Protein AF-A0A918G1J7-F1 (afdb_monomer)

Foldseek 3Di:
DDPPPPPPDPPCPDDDDDPPPDDPVNVVVVVVVVVVVVVVVLLVLLVVLLVQLVVQVVVVHHSDDPVVLVVLLVVQCVVPNPVRSVVSVVSVVSSPDDRPDPPPPCDPDDDD

Solvent-accessible surface area (backbone atoms only — not comparable to full-atom values): 6846 Å² total; per-residue (Å²): 135,82,79,76,75,80,74,72,75,80,83,76,74,72,86,76,79,79,62,94,82,64,48,73,68,58,51,52,53,52,48,54,51,50,50,53,51,49,54,52,51,52,53,52,50,24,50,53,49,37,50,51,23,48,56,29,43,78,69,76,40,68,53,71,54,72,70,57,56,48,51,46,28,47,56,28,25,76,75,55,40,75,66,16,32,54,50,32,49,53,49,56,50,54,31,71,49,78,68,98,54,85,73,94,78,73,74,82,79,78,81,128

Secondary structure (DSSP, 8-state):
------------PPPPPPPTT--HHHHHHHHHHHHHHHHHHHHHHHHHHHHHHHHHHHTTS-SS-HHHHHHHHHHHHHHHTHHHHHHHHHHHHHTTSPPSS--TT-------

Organism: NCBI:txid52259

Radius of gyration: 18.83 Å; Cα contacts (8 Å, |Δi|>4): 45; chains: 1; bounding box: 48×39×49 Å

Nearest PDB structures (foldseek):
  5hud-assembly1_G  TM=9.759E-01  e=8.943E-03  Corynebacterium glutamicum
  5ckx-assembly1_D  TM=9.071E-01  e=7.047E-03  Mycobacterium tuberculosis H37Rv

InterPro domains:
  IPR036979 Chorismate mutase domain superfamily [G3DSA:1.20.59.10] (19-98)

Sequence (112 aa):
MSAALDVAAPVTQAPQPVPASAGEQEVRARLAELDGQIITMVLRRAELARYDQSSRRLSGLPASELAWENAVLGRYADALGRQGADIGRALLTLSRLPPPYPSAGRGPSRAE

pLDDT: mean 82.42, std 18.17, range [36.66, 97.69]

Structure (mmCIF, N/CA/C/O backbone):
data_AF-A0A918G1J7-F1
#
_entry.id   AF-A0A918G1J7-F1
#
loop_
_atom_site.group_PDB
_atom_site.id
_atom_site.type_symbol
_atom_site.label_atom_id
_atom_site.label_alt_id
_atom_site.label_comp_id
_atom_site.label_asym_id
_atom_site.label_entity_id
_atom_site.label_seq_id
_atom_site.pdbx_PDB_ins_code
_atom_site.Cartn_x
_atom_site.Cartn_y
_atom_site.Cartn_z
_atom_site.occupancy
_atom_site.B_iso_or_equiv
_atom_site.auth_seq_id
_atom_site.auth_comp_id
_atom_site.auth_asym_id
_atom_site.auth_atom_id
_atom_site.pdbx_PDB_model_num
ATOM 1 N N . MET A 1 1 ? 27.555 -18.083 -6.328 1.00 36.66 1 MET A N 1
ATOM 2 C CA . MET A 1 1 ? 27.049 -18.418 -4.980 1.00 36.66 1 MET A CA 1
ATOM 3 C C . MET A 1 1 ? 25.971 -17.403 -4.643 1.00 36.66 1 MET A C 1
ATOM 5 O O . MET A 1 1 ? 26.304 -16.263 -4.359 1.00 36.66 1 MET A O 1
ATOM 9 N N . SER A 1 2 ? 24.698 -17.765 -4.815 1.00 45.66 2 SER A N 1
ATOM 10 C CA . SER A 1 2 ? 23.573 -16.865 -4.545 1.00 45.66 2 SER A CA 1
ATOM 11 C C . SER A 1 2 ? 23.200 -17.015 -3.076 1.00 45.66 2 SER A C 1
ATOM 13 O O . SER A 1 2 ? 22.739 -18.081 -2.676 1.00 45.66 2 SER A O 1
ATOM 15 N N . ALA A 1 3 ? 23.449 -15.988 -2.267 1.00 44.19 3 ALA A N 1
ATOM 16 C CA . ALA A 1 3 ? 22.902 -15.932 -0.921 1.00 44.19 3 ALA A CA 1
ATOM 17 C C . ALA A 1 3 ? 21.388 -15.747 -1.065 1.00 44.19 3 ALA A C 1
ATOM 19 O O . ALA A 1 3 ? 20.929 -14.692 -1.504 1.00 44.19 3 ALA A O 1
ATOM 20 N N . ALA A 1 4 ? 20.618 -16.794 -0.772 1.00 43.47 4 ALA A N 1
ATOM 21 C CA . ALA A 1 4 ? 19.196 -16.644 -0.523 1.00 43.47 4 ALA A CA 1
ATOM 22 C C . ALA A 1 4 ? 19.080 -15.686 0.665 1.00 43.47 4 ALA A C 1
ATOM 24 O O . ALA A 1 4 ? 19.468 -16.032 1.778 1.00 43.47 4 ALA A O 1
ATOM 25 N N . LEU A 1 5 ? 18.661 -14.446 0.401 1.00 48.47 5 LEU A N 1
ATOM 26 C CA . LEU A 1 5 ? 18.252 -13.537 1.459 1.00 48.47 5 LEU A CA 1
ATOM 27 C C . LEU A 1 5 ? 17.149 -14.268 2.211 1.00 48.47 5 LEU A C 1
ATOM 29 O O . LEU A 1 5 ? 16.104 -14.564 1.633 1.00 48.47 5 LEU A O 1
ATOM 33 N N . ASP A 1 6 ? 17.437 -14.621 3.456 1.00 43.50 6 ASP A N 1
ATOM 34 C CA . ASP A 1 6 ? 16.476 -15.174 4.392 1.00 43.50 6 ASP A CA 1
ATOM 35 C C . ASP A 1 6 ? 15.430 -14.077 4.617 1.00 43.50 6 ASP A C 1
ATOM 37 O O . ASP A 1 6 ? 15.614 -13.148 5.407 1.00 43.50 6 ASP A O 1
ATOM 41 N N . VAL A 1 7 ? 14.399 -14.068 3.766 1.00 50.84 7 VAL A N 1
ATOM 42 C CA . VAL A 1 7 ? 13.288 -13.128 3.864 1.00 50.84 7 VAL A CA 1
ATOM 43 C C . VAL A 1 7 ? 12.546 -13.539 5.121 1.00 50.84 7 VAL A C 1
ATOM 45 O O . VAL A 1 7 ? 11.708 -14.439 5.085 1.00 50.84 7 VAL A O 1
ATOM 48 N N . ALA A 1 8 ? 12.901 -12.897 6.236 1.00 43.28 8 ALA A N 1
ATOM 49 C CA . ALA A 1 8 ? 12.194 -13.039 7.494 1.00 43.28 8 ALA A CA 1
ATOM 50 C C . ALA A 1 8 ? 10.690 -12.960 7.210 1.00 43.28 8 ALA A C 1
ATOM 52 O O . ALA A 1 8 ? 10.219 -12.010 6.571 1.00 43.28 8 ALA A O 1
ATOM 53 N N . ALA A 1 9 ? 9.959 -13.995 7.630 1.00 49.53 9 ALA A N 1
ATOM 54 C CA . ALA A 1 9 ? 8.515 -14.048 7.482 1.00 49.53 9 ALA A CA 1
ATOM 55 C C . ALA A 1 9 ? 7.914 -12.730 8.000 1.00 49.53 9 ALA A C 1
ATOM 57 O O . ALA A 1 9 ? 8.371 -12.230 9.035 1.00 49.53 9 ALA A O 1
ATOM 58 N N . PRO A 1 10 ? 6.932 -12.137 7.296 1.00 55.84 10 PRO A N 1
ATOM 59 C CA . PRO A 1 10 ? 6.344 -10.883 7.729 1.00 55.84 10 PRO A CA 1
ATOM 60 C C . PRO A 1 10 ? 5.833 -11.068 9.153 1.00 55.84 10 PRO A C 1
ATOM 62 O O . PRO A 1 10 ? 4.996 -11.938 9.412 1.00 55.84 10 PRO A O 1
ATOM 65 N N . VAL A 1 11 ? 6.373 -10.268 10.075 1.00 52.12 11 VAL A N 1
ATOM 66 C CA . VAL A 1 11 ? 5.929 -10.223 11.466 1.00 52.12 11 VAL A CA 1
ATOM 67 C C . VAL A 1 11 ? 4.507 -9.680 11.431 1.00 52.12 11 VAL A C 1
ATOM 69 O O . VAL A 1 11 ? 4.268 -8.477 11.429 1.00 52.12 11 VAL A O 1
ATOM 72 N N . THR A 1 12 ? 3.548 -10.584 11.278 1.00 60.44 12 THR A N 1
ATOM 73 C CA . THR A 1 12 ? 2.136 -10.243 11.198 1.00 60.44 12 THR A CA 1
ATOM 74 C C . THR A 1 12 ? 1.675 -10.118 12.634 1.00 60.44 12 THR A C 1
ATOM 76 O O . THR A 1 12 ? 1.170 -11.070 13.226 1.00 60.44 12 THR A O 1
ATOM 79 N N . GLN A 1 13 ? 1.967 -8.975 13.252 1.00 58.12 13 GLN A N 1
ATOM 80 C CA . GLN A 1 13 ? 1.469 -8.710 14.589 1.00 58.12 13 GLN A CA 1
ATOM 81 C C . GLN A 1 13 ? -0.056 -8.664 14.505 1.00 58.12 13 GLN A C 1
ATOM 83 O O . GLN A 1 13 ? -0.622 -7.868 13.755 1.00 58.12 13 GLN A O 1
ATOM 88 N N . ALA A 1 14 ? -0.716 -9.576 15.220 1.00 68.19 14 ALA A N 1
ATOM 89 C CA . ALA A 1 14 ? -2.169 -9.648 15.225 1.00 68.19 14 ALA A CA 1
ATOM 90 C C . ALA A 1 14 ? -2.754 -8.289 15.661 1.00 68.19 14 ALA A C 1
ATOM 92 O O . ALA A 1 14 ? -2.178 -7.659 16.563 1.00 68.19 14 ALA A O 1
ATOM 93 N N . PRO A 1 15 ? -3.878 -7.843 15.058 1.00 72.94 15 PRO A N 1
ATOM 94 C CA . PRO A 1 15 ? -4.533 -6.597 15.436 1.00 72.94 15 PRO A CA 1
ATOM 95 C C . PRO A 1 15 ? -4.710 -6.539 16.952 1.00 72.94 15 PRO A C 1
ATOM 97 O O . PRO A 1 15 ? -5.329 -7.424 17.546 1.00 72.94 15 PRO A O 1
ATOM 100 N N . GLN A 1 16 ? -4.122 -5.527 17.588 1.00 73.75 16 GLN A N 1
ATOM 101 C CA . GLN A 1 16 ? -4.305 -5.332 19.020 1.00 73.75 16 GLN A CA 1
ATOM 102 C C . GLN A 1 16 ? -5.737 -4.836 19.256 1.00 73.75 16 GLN A C 1
ATOM 104 O O . GLN A 1 16 ? -6.172 -3.908 18.566 1.00 73.75 16 GLN A O 1
ATOM 109 N N . PRO A 1 17 ? -6.489 -5.433 20.197 1.00 78.25 17 PRO A N 1
ATOM 110 C CA . PRO A 1 17 ? -7.833 -4.971 20.494 1.00 78.25 17 PRO A CA 1
ATOM 111 C C . PRO A 1 17 ? -7.778 -3.540 21.030 1.00 78.25 17 PRO A C 1
ATOM 113 O O . PRO A 1 17 ? -6.930 -3.199 21.858 1.00 78.25 17 PRO A O 1
ATOM 116 N N . VAL A 1 18 ? -8.703 -2.699 20.572 1.00 80.19 18 VAL A N 1
ATOM 117 C CA . VAL A 1 18 ? -8.880 -1.365 21.150 1.00 80.19 18 VAL A CA 1
ATOM 118 C C . VAL A 1 18 ? -9.371 -1.550 22.592 1.00 80.19 18 VAL A C 1
ATOM 120 O O . VAL A 1 18 ? -10.372 -2.242 22.796 1.00 80.19 18 VAL A O 1
ATOM 123 N N . PRO A 1 19 ? -8.691 -0.983 23.606 1.00 78.38 19 PRO A N 1
ATOM 124 C CA . PRO A 1 19 ? -9.124 -1.132 24.985 1.00 78.38 19 PRO A CA 1
ATOM 125 C C . PRO A 1 19 ? -10.499 -0.493 25.169 1.00 78.38 19 PRO A C 1
ATOM 127 O O . PRO A 1 19 ? -10.730 0.630 24.724 1.00 78.38 19 PRO A O 1
ATOM 130 N N . ALA A 1 20 ? -11.398 -1.190 25.867 1.00 77.38 20 ALA A N 1
ATOM 131 C CA . ALA A 1 20 ? -12.776 -0.741 26.084 1.00 77.38 20 ALA A CA 1
ATOM 132 C C . ALA A 1 20 ? -12.880 0.605 26.834 1.00 77.38 20 ALA A C 1
ATOM 134 O O . ALA A 1 20 ? -13.917 1.256 26.783 1.00 77.38 20 ALA A O 1
ATOM 135 N N . SER A 1 21 ?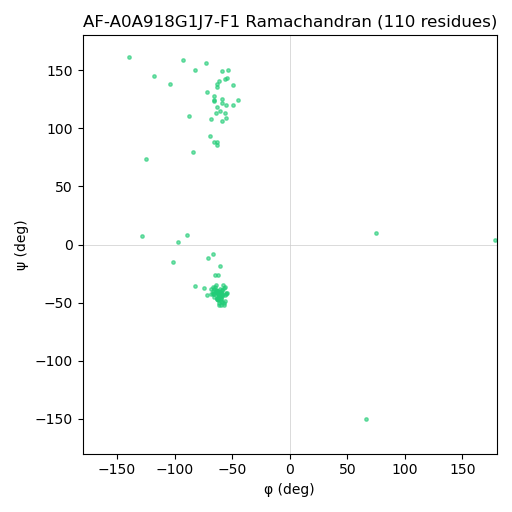 -11.810 1.021 27.518 1.00 80.00 21 SER A N 1
ATOM 136 C CA . SER A 1 21 ? -11.709 2.283 28.256 1.00 80.00 21 SER A CA 1
ATOM 137 C C . SER A 1 21 ? -11.029 3.419 27.482 1.00 80.00 21 SER A C 1
ATOM 139 O O . SER A 1 21 ? -10.812 4.479 28.064 1.00 80.00 21 SER A O 1
ATOM 141 N N . ALA A 1 22 ? -10.630 3.212 26.222 1.00 83.00 22 ALA A N 1
ATOM 142 C CA . ALA A 1 22 ? -9.917 4.233 25.458 1.00 83.00 22 ALA A CA 1
ATOM 143 C C . ALA A 1 22 ? -10.813 5.452 25.196 1.00 83.00 22 ALA A C 1
ATOM 145 O O . ALA A 1 22 ? -11.920 5.324 24.667 1.00 83.00 22 ALA A O 1
ATOM 146 N N . GLY A 1 23 ? -10.320 6.644 25.532 1.00 92.25 23 GLY A N 1
ATOM 147 C CA . GLY A 1 23 ? -11.007 7.894 25.204 1.00 92.25 23 GLY A CA 1
ATOM 148 C C . GLY A 1 23 ? -10.915 8.218 23.709 1.00 92.25 23 GLY A C 1
ATOM 149 O O . GLY A 1 23 ? -9.971 7.814 23.032 1.00 92.25 23 GLY A O 1
ATOM 150 N N . GLU A 1 24 ? -11.854 9.008 23.181 1.00 91.56 24 GLU A N 1
ATOM 151 C CA . GLU A 1 24 ? -11.868 9.381 21.754 1.00 91.56 24 GLU A CA 1
ATOM 152 C C . GLU A 1 24 ? -10.541 10.015 21.291 1.00 91.56 24 GLU A C 1
ATOM 154 O O . GLU A 1 24 ? -10.025 9.680 20.226 1.00 91.56 24 GLU A O 1
ATOM 159 N N . GLN A 1 25 ? -9.954 10.900 22.103 1.00 92.62 25 GLN A N 1
ATOM 160 C CA . GLN A 1 25 ? -8.682 11.562 21.783 1.00 92.62 25 GLN A CA 1
ATOM 161 C C . GLN A 1 25 ? -7.513 10.570 21.696 1.00 92.62 25 GLN A C 1
ATOM 163 O O . GLN A 1 25 ? -6.676 10.682 20.803 1.00 92.62 25 GLN A O 1
ATOM 168 N N . GLU A 1 26 ? -7.483 9.571 22.580 1.00 90.94 26 GLU A N 1
ATOM 169 C CA . GLU A 1 26 ? -6.482 8.501 22.573 1.00 90.94 26 GLU A CA 1
ATOM 170 C C . GLU A 1 26 ? -6.618 7.632 21.315 1.00 90.94 26 GLU A C 1
ATOM 172 O O . GLU A 1 26 ? -5.622 7.318 20.663 1.00 90.94 26 GLU A O 1
ATOM 177 N N . VAL A 1 27 ? -7.853 7.298 20.923 1.00 91.94 27 VAL A N 1
ATOM 178 C CA . VAL A 1 27 ? -8.130 6.559 19.682 1.00 91.94 27 VAL A CA 1
ATOM 179 C C . VAL A 1 27 ? -7.681 7.360 18.459 1.00 91.94 27 VAL A C 1
ATOM 181 O O . VAL A 1 27 ? -6.996 6.811 17.598 1.00 91.94 27 VAL A O 1
ATOM 184 N N . ARG A 1 28 ? -7.991 8.661 18.386 1.00 94.25 28 ARG A N 1
ATOM 185 C CA . ARG A 1 28 ? -7.553 9.518 17.270 1.00 94.25 28 ARG A CA 1
ATOM 186 C C . ARG A 1 28 ? -6.030 9.641 17.188 1.00 94.25 28 ARG A C 1
ATOM 188 O O . ARG A 1 28 ? -5.490 9.582 16.088 1.00 94.25 28 ARG A O 1
ATOM 195 N N . ALA A 1 29 ? -5.338 9.764 18.321 1.00 93.19 29 ALA A N 1
ATOM 196 C CA . ALA A 1 29 ? -3.876 9.792 18.347 1.00 93.19 29 ALA A CA 1
ATOM 197 C C . ALA A 1 29 ? -3.272 8.478 17.819 1.00 93.19 29 ALA A C 1
ATOM 199 O O . ALA A 1 29 ? -2.336 8.501 17.024 1.00 93.19 29 ALA A O 1
ATOM 200 N N . ARG A 1 30 ? -3.851 7.331 18.197 1.00 92.69 30 ARG A N 1
ATOM 201 C CA . ARG A 1 30 ? -3.429 6.015 17.690 1.00 92.69 30 ARG A CA 1
ATOM 202 C C . ARG A 1 30 ? -3.696 5.833 16.199 1.00 92.69 30 ARG A C 1
ATOM 204 O O . ARG A 1 30 ? -2.867 5.246 15.515 1.00 92.69 30 ARG A O 1
ATOM 211 N N . LEU A 1 31 ? -4.826 6.331 15.694 1.00 93.25 31 LEU A N 1
ATOM 212 C CA . LEU A 1 31 ? -5.117 6.320 14.258 1.00 93.25 31 LEU A CA 1
ATOM 213 C C . LEU A 1 31 ? -4.095 7.154 13.482 1.00 93.25 31 LEU A C 1
ATOM 215 O O . LEU A 1 31 ? -3.533 6.657 12.516 1.00 93.25 31 LEU A O 1
ATOM 219 N N . ALA A 1 32 ? -3.783 8.366 13.948 1.00 96.69 32 ALA A N 1
ATOM 220 C CA . ALA A 1 32 ? -2.778 9.215 13.310 1.00 96.69 32 ALA A CA 1
ATOM 221 C C . ALA A 1 32 ? -1.383 8.560 13.284 1.00 96.69 32 ALA A C 1
ATOM 223 O O . ALA A 1 32 ? -0.667 8.660 12.288 1.00 96.69 32 ALA A O 1
ATOM 224 N N . GLU A 1 33 ? -1.010 7.857 14.356 1.00 95.94 33 GLU A N 1
ATOM 225 C CA . GLU A 1 33 ? 0.228 7.074 14.411 1.00 95.94 33 GLU A CA 1
ATOM 226 C C . GLU A 1 33 ? 0.220 5.929 13.383 1.00 95.94 33 GLU A C 1
ATOM 228 O O . GLU A 1 33 ? 1.167 5.778 12.610 1.00 95.94 33 GLU A O 1
ATOM 233 N N . LEU A 1 34 ? -0.873 5.161 13.307 1.00 96.44 34 LEU A N 1
ATOM 234 C CA . LEU A 1 34 ? -1.035 4.105 12.303 1.00 96.44 34 LEU A CA 1
ATOM 235 C C . LEU A 1 34 ? -0.989 4.658 10.875 1.00 96.44 34 LEU A C 1
ATOM 237 O O . LEU A 1 34 ? -0.337 4.066 10.016 1.00 96.44 34 LEU A O 1
ATOM 241 N N . ASP A 1 35 ? -1.617 5.803 10.621 1.00 97.69 35 ASP A N 1
ATOM 242 C CA . ASP A 1 35 ? -1.569 6.469 9.321 1.00 97.69 35 ASP A CA 1
ATOM 243 C C . ASP A 1 35 ? -0.129 6.864 8.961 1.00 97.69 35 ASP A C 1
ATOM 245 O O . ASP A 1 35 ? 0.320 6.618 7.839 1.00 97.69 35 ASP A O 1
ATOM 249 N N . GLY A 1 36 ? 0.643 7.390 9.918 1.00 96.44 36 GLY A N 1
ATOM 250 C CA . GLY A 1 36 ? 2.069 7.680 9.742 1.00 96.44 36 GLY A CA 1
ATOM 251 C C . GLY A 1 36 ? 2.898 6.436 9.396 1.00 96.44 36 GLY A C 1
ATOM 252 O O . GLY A 1 36 ? 3.744 6.468 8.490 1.00 96.44 36 GLY A O 1
ATOM 253 N N . GLN A 1 37 ? 2.618 5.311 10.056 1.00 97.19 37 GLN A N 1
ATOM 254 C CA . GLN A 1 37 ? 3.258 4.025 9.767 1.00 97.19 37 GLN A CA 1
ATOM 255 C C . GLN A 1 37 ? 2.881 3.506 8.374 1.00 97.19 37 GLN A C 1
ATOM 257 O O . GLN A 1 37 ? 3.762 3.102 7.610 1.00 97.19 37 GLN A O 1
ATOM 262 N N . ILE A 1 38 ? 1.599 3.571 7.999 1.00 96.06 38 ILE A N 1
ATOM 263 C CA . ILE A 1 38 ? 1.115 3.190 6.665 1.00 96.06 38 ILE A CA 1
ATOM 264 C C . ILE A 1 38 ? 1.810 4.034 5.597 1.00 96.06 38 ILE A C 1
ATOM 266 O O . ILE A 1 38 ? 2.372 3.472 4.658 1.00 96.06 38 ILE A O 1
ATOM 270 N N . ILE A 1 39 ? 1.841 5.361 5.752 1.00 95.50 39 ILE A N 1
ATOM 271 C CA . ILE A 1 39 ? 2.511 6.272 4.813 1.00 95.50 39 ILE A CA 1
ATOM 272 C C . ILE A 1 39 ? 3.983 5.880 4.649 1.00 95.50 39 ILE A C 1
ATOM 274 O O . ILE A 1 39 ? 4.457 5.713 3.523 1.00 95.50 39 ILE A O 1
ATOM 278 N N . THR A 1 40 ? 4.693 5.660 5.756 1.00 95.25 40 THR A N 1
ATOM 279 C CA . THR A 1 40 ? 6.111 5.268 5.743 1.00 95.25 40 THR A CA 1
ATOM 280 C C . THR A 1 40 ? 6.325 3.951 4.991 1.00 95.25 40 THR A C 1
ATOM 282 O O . THR A 1 40 ? 7.186 3.863 4.110 1.00 95.25 40 THR A O 1
ATOM 285 N N . MET A 1 41 ? 5.507 2.934 5.274 1.00 96.56 41 MET A N 1
ATOM 286 C CA . MET A 1 41 ? 5.580 1.636 4.597 1.00 96.56 41 MET A CA 1
ATOM 287 C C . MET A 1 41 ? 5.261 1.741 3.102 1.00 96.56 41 MET A C 1
ATOM 289 O O . MET A 1 41 ? 5.943 1.128 2.277 1.00 96.56 41 MET A O 1
ATOM 29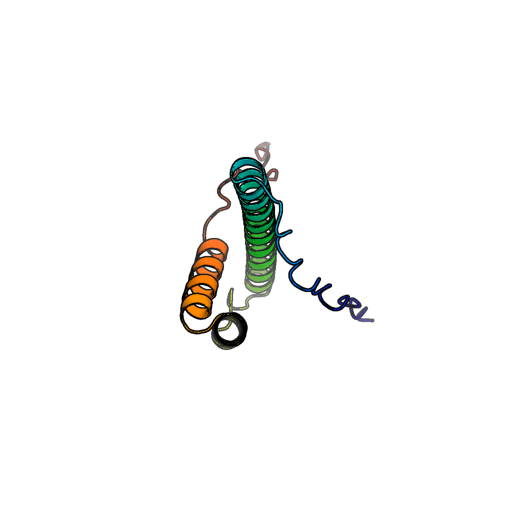3 N N . VAL A 1 42 ? 4.259 2.539 2.729 1.00 95.81 42 VAL A N 1
ATOM 294 C CA . VAL A 1 42 ? 3.870 2.765 1.331 1.00 95.81 42 VAL A CA 1
ATOM 295 C C . VAL A 1 42 ? 4.995 3.439 0.547 1.00 95.81 42 VAL A C 1
ATOM 297 O O . VAL A 1 42 ? 5.337 2.979 -0.546 1.00 95.81 42 VAL A O 1
ATOM 300 N N . LEU A 1 43 ? 5.614 4.479 1.111 1.00 94.19 43 LEU A N 1
ATOM 301 C CA . LEU A 1 43 ? 6.747 5.167 0.490 1.00 94.19 43 LEU A CA 1
ATOM 302 C C . LEU A 1 43 ? 7.936 4.224 0.297 1.00 94.19 43 LEU A C 1
ATOM 304 O O . LEU A 1 43 ? 8.501 4.154 -0.799 1.00 94.19 43 LEU A O 1
ATOM 308 N N . ARG A 1 44 ? 8.266 3.434 1.326 1.00 95.81 44 ARG A N 1
ATOM 309 C CA . ARG A 1 44 ? 9.350 2.451 1.253 1.00 95.81 44 ARG A CA 1
ATOM 310 C C . ARG A 1 44 ? 9.086 1.381 0.194 1.00 95.81 44 ARG A C 1
ATOM 312 O O . ARG A 1 44 ? 9.976 1.051 -0.589 1.00 95.81 44 ARG A O 1
ATOM 319 N N . ARG A 1 45 ? 7.855 0.869 0.116 1.00 95.88 45 ARG A N 1
ATOM 320 C CA . ARG A 1 45 ? 7.443 -0.098 -0.912 1.00 95.88 45 ARG A CA 1
ATOM 321 C C . ARG A 1 45 ? 7.594 0.483 -2.321 1.00 95.88 45 ARG A C 1
ATOM 323 O O . ARG A 1 45 ? 8.098 -0.202 -3.208 1.00 95.88 45 ARG A O 1
ATOM 330 N N . ALA A 1 46 ? 7.167 1.730 -2.531 1.00 94.19 46 ALA A N 1
ATOM 331 C CA . ALA A 1 46 ? 7.268 2.402 -3.826 1.00 94.19 46 ALA A CA 1
ATOM 332 C C . ALA A 1 46 ? 8.727 2.671 -4.232 1.00 94.19 46 ALA A C 1
ATOM 334 O O . ALA A 1 46 ? 9.074 2.579 -5.408 1.00 94.19 46 ALA A O 1
ATOM 335 N N . GLU A 1 47 ? 9.604 3.001 -3.284 1.00 94.56 47 GLU A N 1
ATOM 336 C CA . GLU A 1 47 ? 11.048 3.113 -3.518 1.00 94.56 47 GLU A CA 1
ATOM 337 C C . GLU A 1 47 ? 11.662 1.784 -3.980 1.00 94.56 47 GLU A C 1
ATOM 339 O O . GLU A 1 47 ? 12.305 1.748 -5.029 1.00 94.56 47 GLU A O 1
ATOM 344 N N . LEU A 1 48 ? 11.399 0.685 -3.265 1.00 96.00 48 LEU A N 1
ATOM 345 C CA . LEU A 1 48 ? 11.904 -0.644 -3.628 1.00 96.00 48 LEU A CA 1
ATOM 346 C C . LEU A 1 48 ? 11.400 -1.104 -5.001 1.00 96.00 48 LEU A C 1
ATOM 348 O O . LEU A 1 48 ? 12.181 -1.598 -5.811 1.00 96.00 48 LEU A O 1
ATOM 352 N N . ALA A 1 49 ? 10.116 -0.887 -5.295 1.00 94.19 49 ALA A N 1
ATOM 353 C CA . ALA A 1 49 ? 9.548 -1.216 -6.599 1.00 94.19 49 ALA A CA 1
ATOM 354 C C . ALA A 1 49 ? 10.212 -0.419 -7.734 1.00 94.19 49 ALA A C 1
ATOM 356 O O . ALA A 1 49 ? 10.488 -0.967 -8.797 1.00 94.19 49 ALA A O 1
ATOM 357 N N . ARG A 1 50 ? 10.516 0.866 -7.518 1.00 92.75 50 ARG A N 1
ATOM 358 C CA . ARG A 1 50 ? 11.219 1.695 -8.512 1.00 92.75 50 ARG A CA 1
ATOM 359 C C . ARG A 1 50 ? 12.659 1.272 -8.719 1.00 92.75 50 ARG A C 1
ATOM 361 O O . ARG A 1 50 ? 13.140 1.320 -9.854 1.00 92.75 50 ARG A O 1
ATOM 368 N N . TYR A 1 51 ? 13.338 0.884 -7.645 1.00 93.56 51 TYR A N 1
ATOM 369 C CA . TYR A 1 51 ? 14.680 0.330 -7.727 1.00 93.56 51 TYR A CA 1
ATOM 370 C C . TYR A 1 51 ? 14.685 -0.943 -8.582 1.00 93.56 51 TYR A C 1
ATOM 372 O O . TYR A 1 51 ? 15.410 -0.991 -9.571 1.00 93.56 51 TYR A O 1
ATOM 380 N N . ASP A 1 52 ? 13.806 -1.907 -8.288 1.00 93.50 52 ASP A N 1
ATOM 381 C CA . ASP A 1 52 ? 13.666 -3.146 -9.068 1.00 93.50 52 ASP A CA 1
ATOM 382 C C . ASP A 1 52 ? 13.363 -2.867 -10.550 1.00 93.50 52 ASP A C 1
ATOM 384 O O . ASP A 1 52 ? 14.098 -3.303 -11.436 1.00 93.50 52 ASP A O 1
ATOM 388 N N . GLN A 1 53 ? 12.364 -2.025 -10.833 1.00 92.25 53 GLN A N 1
ATOM 389 C CA . GLN A 1 53 ? 12.022 -1.622 -12.202 1.00 92.25 53 GLN A CA 1
ATOM 390 C C . GLN A 1 53 ? 13.201 -0.979 -12.944 1.00 92.25 53 GLN A C 1
ATOM 392 O O . GLN A 1 53 ? 13.363 -1.162 -14.152 1.00 92.25 53 GLN A O 1
ATOM 397 N N . SER A 1 54 ? 14.021 -0.194 -12.242 1.00 91.25 54 SER A N 1
ATOM 398 C CA . SER A 1 54 ? 15.200 0.446 -12.828 1.00 91.25 54 SER A CA 1
ATOM 399 C C . SER A 1 54 ? 16.301 -0.570 -13.110 1.00 91.25 54 SER A C 1
ATOM 401 O O . SER A 1 54 ? 16.850 -0.556 -14.208 1.00 91.25 54 SER A O 1
ATOM 403 N N . SER A 1 55 ? 16.559 -1.496 -12.188 1.00 93.62 55 SER A N 1
ATOM 404 C CA . SER A 1 55 ? 17.504 -2.603 -12.377 1.00 93.62 55 SER A CA 1
ATOM 405 C C . SER A 1 55 ? 17.112 -3.498 -13.556 1.00 93.62 55 SER A C 1
ATOM 407 O O . SER A 1 55 ? 17.961 -3.859 -14.374 1.00 93.62 55 SER A O 1
ATOM 409 N N . ARG A 1 56 ? 15.814 -3.788 -13.711 1.00 93.62 56 ARG A N 1
ATOM 410 C CA . ARG A 1 56 ? 15.284 -4.528 -14.865 1.00 93.62 56 ARG A CA 1
ATOM 411 C C . ARG A 1 56 ? 15.522 -3.786 -16.179 1.00 93.62 56 ARG A C 1
ATOM 413 O O . ARG A 1 56 ? 16.062 -4.380 -17.110 1.00 93.62 56 ARG A O 1
ATOM 420 N N . ARG A 1 57 ? 15.210 -2.484 -16.239 1.00 91.94 57 ARG A N 1
ATOM 421 C CA . ARG A 1 57 ? 15.474 -1.649 -17.428 1.00 91.94 57 ARG A CA 1
ATOM 422 C C . ARG A 1 57 ? 16.955 -1.613 -17.799 1.00 91.94 57 ARG A C 1
ATOM 424 O O .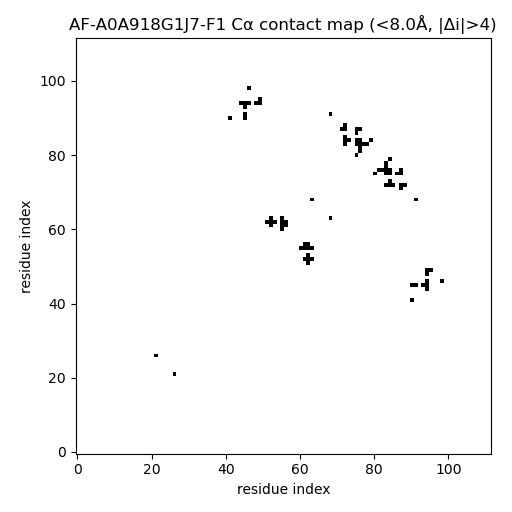 ARG A 1 57 ? 17.282 -1.757 -18.971 1.00 91.94 57 ARG A O 1
ATOM 431 N N . LEU A 1 58 ? 17.842 -1.458 -16.813 1.00 93.38 58 LEU A N 1
ATOM 432 C CA . LEU A 1 58 ? 19.296 -1.486 -17.029 1.00 93.38 58 LEU A CA 1
ATOM 433 C C . LEU A 1 58 ? 19.781 -2.836 -17.573 1.00 93.38 58 LEU A C 1
ATOM 435 O O . LEU A 1 58 ? 20.782 -2.887 -18.278 1.00 93.38 58 LEU A O 1
ATOM 439 N N . SER A 1 59 ? 19.041 -3.908 -17.291 1.00 94.31 59 SER A N 1
ATOM 440 C CA . SER A 1 59 ? 19.300 -5.259 -17.795 1.00 94.31 59 SER A CA 1
ATOM 441 C C . SER A 1 59 ? 18.607 -5.554 -19.137 1.00 94.31 59 SER A C 1
ATOM 443 O O . SER A 1 59 ? 18.590 -6.702 -19.571 1.00 94.31 59 SER A O 1
ATOM 445 N N . GLY A 1 60 ? 17.996 -4.555 -19.789 1.00 94.56 60 GLY A N 1
ATOM 446 C CA . GLY A 1 60 ? 17.280 -4.721 -21.061 1.00 94.56 60 GLY A CA 1
ATOM 447 C C . GLY A 1 60 ? 15.910 -5.403 -20.944 1.00 94.56 60 GLY A C 1
ATOM 448 O O . GLY A 1 60 ? 15.312 -5.759 -21.956 1.00 94.56 60 GLY A O 1
ATOM 449 N N . LEU A 1 61 ? 15.401 -5.588 -19.723 1.00 93.56 61 LEU A N 1
ATOM 450 C CA . LEU A 1 61 ? 14.099 -6.198 -19.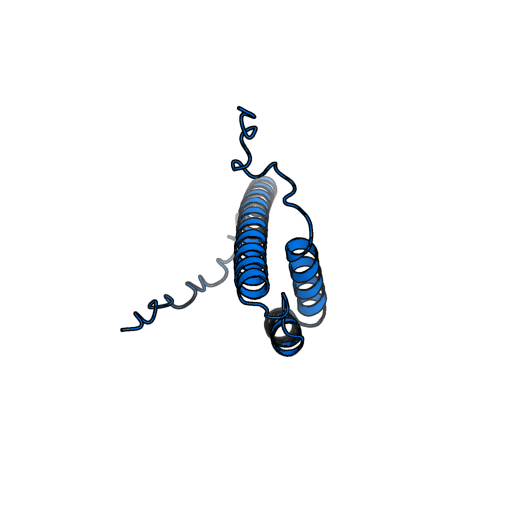461 1.00 93.56 61 LEU A CA 1
ATOM 451 C C . LEU A 1 61 ? 12.992 -5.136 -19.352 1.00 93.56 61 LEU A C 1
ATOM 453 O O . LEU A 1 61 ? 13.261 -3.979 -19.007 1.00 93.56 61 LEU A O 1
ATOM 457 N N . PRO A 1 62 ? 11.717 -5.526 -19.550 1.00 90.00 62 PRO A N 1
ATOM 458 C CA . PRO A 1 62 ? 10.585 -4.685 -19.183 1.00 90.00 62 PRO A CA 1
ATOM 459 C C . PRO A 1 62 ? 10.652 -4.266 -17.710 1.00 90.00 62 PRO A C 1
ATOM 461 O O . PRO A 1 62 ? 11.044 -5.056 -16.844 1.00 90.00 62 PRO A O 1
ATOM 464 N N . ALA A 1 63 ? 10.235 -3.026 -17.434 1.00 80.50 63 ALA A N 1
ATOM 465 C CA . ALA A 1 63 ? 10.251 -2.451 -16.091 1.00 80.50 63 ALA A CA 1
ATOM 466 C C . ALA A 1 63 ? 9.417 -3.278 -15.096 1.00 80.50 63 ALA A C 1
ATOM 468 O O . ALA A 1 63 ? 9.848 -3.479 -13.969 1.00 80.50 63 ALA A O 1
ATOM 469 N N . SER A 1 64 ? 8.262 -3.794 -15.514 1.00 85.38 64 SER A N 1
ATOM 470 C CA . SER A 1 64 ? 7.436 -4.726 -14.741 1.00 85.38 64 SER A CA 1
ATOM 471 C C . SER A 1 64 ? 6.863 -5.813 -15.650 1.00 85.38 64 SER A C 1
ATOM 473 O O . SER A 1 64 ? 6.799 -5.662 -16.872 1.00 85.38 64 SER A O 1
ATOM 475 N N . GLU A 1 65 ? 6.436 -6.917 -15.042 1.00 90.00 65 GLU A N 1
ATOM 476 C CA . GLU A 1 65 ? 5.681 -7.978 -15.708 1.00 90.00 65 GLU A CA 1
ATOM 477 C C . GLU A 1 65 ? 4.207 -7.895 -15.310 1.00 90.00 65 GLU A C 1
ATOM 479 O O . GLU A 1 65 ? 3.885 -7.737 -14.130 1.00 90.00 65 GLU A O 1
ATOM 484 N N . LEU A 1 66 ? 3.300 -8.086 -16.272 1.00 90.00 66 LEU A N 1
ATOM 485 C CA . LEU A 1 66 ? 1.857 -8.139 -16.002 1.00 90.00 66 LEU A CA 1
ATOM 486 C C . LEU A 1 66 ? 1.500 -9.216 -14.968 1.00 90.00 66 LEU A C 1
ATOM 488 O O . LEU A 1 66 ? 0.634 -8.996 -14.125 1.00 90.00 66 LEU A O 1
ATOM 492 N N . ALA A 1 67 ? 2.195 -10.358 -14.992 1.00 89.69 67 ALA A N 1
ATOM 493 C CA . ALA A 1 67 ? 2.015 -11.423 -14.008 1.00 89.69 67 ALA A CA 1
ATOM 494 C C . ALA A 1 67 ? 2.326 -10.943 -12.580 1.00 89.69 67 ALA A C 1
ATOM 496 O O . ALA A 1 67 ? 1.569 -11.226 -11.651 1.00 89.69 67 ALA A O 1
ATOM 497 N N . TRP A 1 68 ? 3.393 -10.158 -12.407 1.00 91.88 68 TRP A N 1
ATOM 498 C CA . TRP A 1 68 ? 3.748 -9.577 -11.115 1.00 91.88 68 TRP A CA 1
ATOM 499 C C . TRP A 1 68 ? 2.733 -8.521 -10.662 1.00 91.88 68 TRP A C 1
ATOM 501 O O . TRP A 1 68 ? 2.328 -8.525 -9.498 1.00 91.88 68 TRP A O 1
ATOM 511 N N . GLU A 1 69 ? 2.274 -7.647 -11.566 1.00 94.38 69 GLU A N 1
ATOM 512 C CA . GLU A 1 69 ? 1.244 -6.649 -11.238 1.00 94.38 69 GLU A CA 1
ATOM 513 C C . GLU A 1 69 ? -0.067 -7.324 -10.813 1.00 94.38 69 GLU A C 1
ATOM 515 O O . GLU A 1 69 ? -0.643 -6.959 -9.787 1.00 94.38 69 GLU A O 1
ATOM 520 N N . ASN A 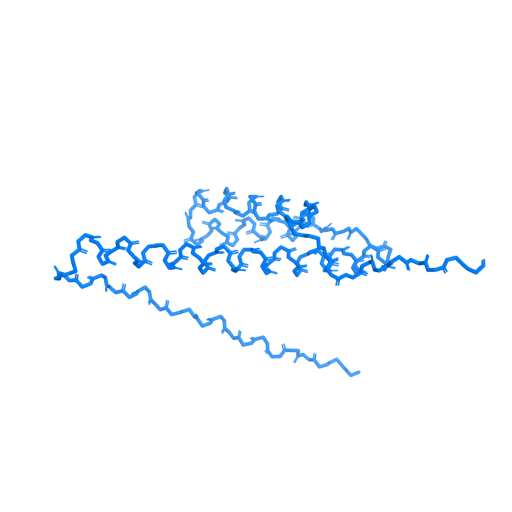1 70 ? -0.488 -8.375 -11.518 1.00 96.44 70 ASN A N 1
ATOM 521 C CA . ASN A 1 70 ? -1.655 -9.173 -11.143 1.00 96.44 70 ASN A CA 1
ATOM 522 C C . ASN A 1 70 ? -1.464 -9.884 -9.798 1.00 96.44 70 ASN A C 1
ATOM 524 O O . ASN A 1 70 ? -2.385 -9.891 -8.986 1.00 96.44 70 ASN A O 1
ATOM 528 N N . ALA A 1 71 ? -0.273 -10.417 -9.513 1.00 95.56 71 ALA A N 1
ATOM 529 C CA . ALA A 1 71 ? 0.026 -11.021 -8.215 1.00 95.56 71 ALA A CA 1
ATOM 530 C C . ALA A 1 71 ? -0.019 -9.995 -7.068 1.00 95.56 71 ALA A C 1
ATOM 532 O O . ALA A 1 71 ? -0.436 -10.318 -5.956 1.00 95.56 71 ALA A O 1
ATOM 533 N N . VAL A 1 72 ? 0.382 -8.741 -7.311 1.00 95.75 72 VAL A N 1
ATOM 534 C CA . VAL A 1 72 ? 0.177 -7.648 -6.349 1.00 95.75 72 VAL A CA 1
ATOM 535 C C . VAL A 1 72 ? -1.314 -7.436 -6.104 1.00 95.75 72 VAL A C 1
ATOM 537 O O . VAL A 1 72 ? -1.721 -7.454 -4.948 1.00 95.75 72 VAL A O 1
ATOM 540 N N . LEU A 1 73 ? -2.119 -7.270 -7.155 1.00 97.12 73 LEU A N 1
ATOM 541 C CA . LEU A 1 73 ? -3.562 -7.055 -7.008 1.00 97.12 73 LEU A CA 1
ATOM 542 C C . LEU A 1 73 ? -4.241 -8.218 -6.273 1.00 97.12 73 LEU A C 1
ATOM 544 O O . LEU A 1 73 ? -5.016 -7.964 -5.355 1.00 97.12 73 LEU A O 1
ATOM 548 N N . GLY A 1 74 ? -3.891 -9.461 -6.617 1.00 97.06 74 GLY A N 1
ATOM 549 C CA . GLY A 1 74 ? -4.382 -10.673 -5.958 1.00 97.06 74 GLY A CA 1
ATOM 550 C C . GLY A 1 74 ? -4.080 -10.678 -4.462 1.00 97.06 74 GLY A C 1
ATOM 551 O O . GLY A 1 74 ? -5.003 -10.746 -3.665 1.00 97.06 74 GLY A O 1
ATOM 552 N N . ARG A 1 75 ? -2.820 -10.451 -4.060 1.00 97.19 75 ARG A N 1
ATOM 553 C CA . ARG A 1 75 ? -2.441 -10.425 -2.632 1.00 97.19 75 ARG A CA 1
ATOM 554 C C . ARG A 1 75 ? -3.248 -9.428 -1.802 1.00 97.19 75 ARG A C 1
ATOM 556 O O . ARG A 1 75 ? -3.627 -9.742 -0.678 1.00 97.19 75 ARG A O 1
ATOM 563 N N . TYR A 1 76 ? -3.485 -8.224 -2.322 1.00 97.06 76 TYR A N 1
ATOM 564 C CA . TYR A 1 76 ? -4.296 -7.249 -1.591 1.00 97.06 76 TYR A CA 1
ATOM 565 C C . TYR A 1 76 ? -5.785 -7.609 -1.623 1.00 97.06 76 TYR A C 1
ATOM 567 O O . TYR A 1 76 ? -6.463 -7.422 -0.615 1.00 97.06 76 TYR A O 1
ATOM 575 N N . ALA A 1 77 ? -6.291 -8.132 -2.743 1.00 97.06 77 ALA A N 1
ATOM 576 C CA . ALA A 1 77 ? -7.677 -8.573 -2.859 1.00 97.06 77 ALA A CA 1
ATOM 577 C C . ALA A 1 77 ? -7.999 -9.739 -1.912 1.00 97.06 77 ALA A C 1
ATOM 579 O O . ALA A 1 77 ? -9.034 -9.717 -1.253 1.00 97.06 77 ALA A O 1
ATOM 580 N N . ASP A 1 78 ? -7.093 -10.707 -1.786 1.00 97.12 78 ASP A N 1
ATOM 581 C CA . ASP A 1 78 ? -7.247 -11.859 -0.895 1.00 97.12 78 ASP A CA 1
ATOM 582 C C . ASP A 1 78 ? -7.274 -11.429 0.581 1.00 97.12 78 ASP A C 1
ATOM 584 O O . ASP A 1 78 ? -8.028 -11.981 1.379 1.00 97.12 78 ASP A O 1
ATOM 588 N N . ALA A 1 79 ? -6.483 -10.413 0.946 1.00 94.44 79 ALA A N 1
ATOM 589 C CA . ALA A 1 79 ? -6.384 -9.935 2.324 1.00 94.44 79 ALA A CA 1
ATOM 590 C C . ALA A 1 79 ? -7.503 -8.957 2.732 1.00 94.44 79 ALA A C 1
ATOM 592 O O . ALA A 1 79 ? -7.920 -8.954 3.887 1.00 94.44 79 ALA A O 1
ATOM 593 N N . LEU A 1 80 ? -7.960 -8.094 1.816 1.00 95.12 80 LEU A N 1
ATOM 594 C CA . LEU A 1 80 ? -8.833 -6.946 2.127 1.00 95.12 80 LEU A CA 1
ATOM 595 C C . LEU A 1 80 ? -10.106 -6.890 1.258 1.00 95.12 80 LEU A C 1
ATOM 597 O O . LEU A 1 80 ? -10.848 -5.904 1.284 1.00 95.12 80 LEU A O 1
ATOM 601 N N . GLY A 1 81 ? -10.364 -7.919 0.451 1.00 94.62 81 GLY A N 1
ATOM 602 C CA . GLY A 1 81 ? -11.482 -7.969 -0.488 1.00 94.62 81 GLY A CA 1
ATOM 603 C C . GLY A 1 81 ? -11.352 -6.946 -1.621 1.00 94.62 81 GLY A C 1
ATOM 604 O O . GLY A 1 81 ? -10.258 -6.553 -2.026 1.00 94.62 81 GLY A O 1
ATOM 605 N N . ARG A 1 82 ? -12.491 -6.464 -2.140 1.00 93.56 82 ARG A N 1
ATOM 606 C CA . ARG A 1 82 ? -12.519 -5.551 -3.301 1.00 93.56 82 ARG A CA 1
ATOM 607 C C . ARG A 1 82 ? -11.682 -4.285 -3.092 1.00 93.56 82 ARG A C 1
ATOM 609 O O . ARG A 1 82 ? -10.938 -3.901 -3.985 1.00 93.56 82 ARG A O 1
ATOM 616 N N . GLN A 1 83 ? -11.773 -3.679 -1.908 1.00 96.62 83 GLN A N 1
ATOM 617 C CA . GLN A 1 83 ? -11.021 -2.464 -1.569 1.00 96.62 83 GLN A CA 1
ATOM 618 C C . GLN A 1 83 ? -9.506 -2.716 -1.534 1.00 96.62 83 GLN A C 1
ATOM 620 O O . GLN A 1 83 ? -8.713 -1.824 -1.822 1.00 96.62 83 GLN A O 1
ATOM 625 N N . GLY A 1 84 ? -9.092 -3.955 -1.259 1.00 96.44 84 GLY A N 1
ATOM 626 C CA . GLY A 1 84 ? -7.705 -4.380 -1.385 1.00 96.44 84 GLY A CA 1
ATOM 627 C C . GLY A 1 84 ? -7.161 -4.227 -2.798 1.00 96.44 84 GLY A C 1
ATOM 628 O O . GLY A 1 84 ? -6.080 -3.669 -2.984 1.00 96.44 84 GLY A O 1
ATOM 629 N N . ALA A 1 85 ? -7.912 -4.659 -3.812 1.00 96.19 85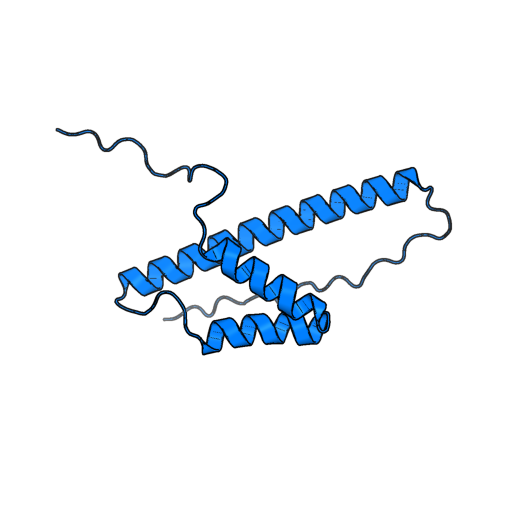 ALA A N 1
ATOM 630 C CA . ALA A 1 85 ? -7.487 -4.510 -5.203 1.00 96.19 85 ALA A CA 1
ATOM 631 C C . ALA A 1 85 ? -7.247 -3.033 -5.575 1.00 96.19 85 ALA A C 1
ATOM 633 O O . ALA A 1 85 ? -6.264 -2.717 -6.252 1.00 96.19 85 ALA A O 1
ATOM 634 N N . ASP A 1 86 ? -8.095 -2.129 -5.077 1.00 97.44 86 ASP A N 1
ATOM 635 C CA . ASP A 1 86 ? -7.965 -0.685 -5.295 1.00 97.44 86 ASP A CA 1
ATOM 636 C C . ASP A 1 86 ? -6.708 -0.119 -4.610 1.00 97.44 86 ASP A C 1
ATOM 638 O O . ASP A 1 86 ? -5.943 0.624 -5.235 1.00 97.44 86 ASP A O 1
ATOM 642 N N . ILE A 1 87 ? -6.410 -0.555 -3.379 1.00 97.44 87 ILE A N 1
ATOM 643 C CA . ILE A 1 87 ? -5.149 -0.234 -2.687 1.00 97.44 87 ILE A CA 1
ATOM 644 C C . ILE A 1 87 ? -3.951 -0.743 -3.497 1.00 97.44 87 ILE A C 1
ATOM 646 O O . ILE A 1 87 ? -3.018 0.013 -3.773 1.00 97.44 87 ILE A O 1
ATOM 650 N N . GLY A 1 88 ? -3.975 -2.003 -3.939 1.00 96.81 88 GLY A N 1
ATOM 651 C CA . GLY A 1 88 ? -2.914 -2.589 -4.758 1.00 96.81 88 GLY A CA 1
ATOM 652 C C . GLY A 1 88 ? -2.651 -1.774 -6.027 1.00 96.81 88 GLY A C 1
ATOM 653 O O . GLY A 1 88 ? -1.497 -1.506 -6.374 1.00 96.81 88 GLY A O 1
ATOM 654 N N . ARG A 1 89 ? -3.715 -1.299 -6.682 1.00 96.88 89 ARG A N 1
ATOM 655 C CA . ARG A 1 89 ? -3.624 -0.442 -7.868 1.00 96.88 89 ARG A CA 1
ATOM 656 C C . ARG A 1 89 ? -3.023 0.925 -7.552 1.00 96.88 89 ARG A C 1
ATOM 658 O O . ARG A 1 89 ? -2.148 1.374 -8.295 1.00 96.88 89 ARG A O 1
ATOM 665 N N . ALA A 1 90 ? -3.421 1.555 -6.448 1.00 96.81 90 ALA A N 1
ATOM 666 C CA . ALA A 1 90 ? -2.825 2.811 -5.997 1.00 96.81 90 ALA A CA 1
ATOM 667 C C . ALA A 1 90 ? -1.312 2.661 -5.751 1.00 96.81 90 ALA A C 1
ATOM 669 O O . ALA A 1 90 ? -0.522 3.492 -6.201 1.00 96.81 90 ALA A O 1
ATOM 670 N N . LEU A 1 91 ? -0.883 1.557 -5.134 1.00 96.12 91 LEU A N 1
ATOM 671 C CA . LEU A 1 91 ? 0.532 1.281 -4.869 1.00 96.12 91 LEU A CA 1
ATOM 672 C C . LEU A 1 91 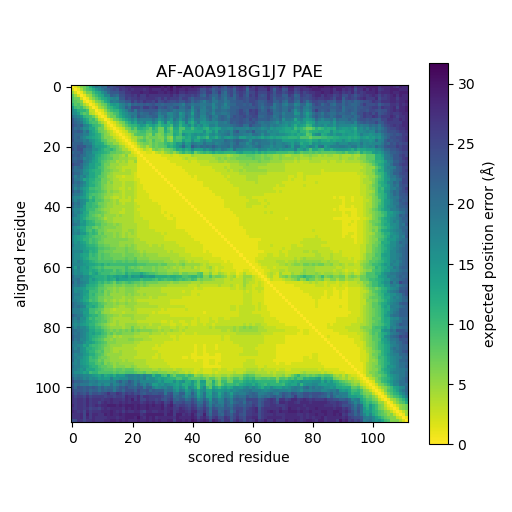? 1.356 1.053 -6.142 1.00 96.12 91 LEU A C 1
ATOM 674 O O . LEU A 1 91 ? 2.497 1.514 -6.230 1.00 96.12 91 LEU A O 1
ATOM 678 N N . LEU A 1 92 ? 0.800 0.351 -7.133 1.00 95.44 92 LEU A N 1
ATOM 679 C CA . LEU A 1 92 ? 1.439 0.193 -8.444 1.00 95.44 92 LEU A CA 1
ATOM 680 C C . LEU A 1 92 ? 1.606 1.548 -9.140 1.00 95.44 92 LEU A C 1
ATOM 682 O O . LEU A 1 92 ? 2.667 1.831 -9.691 1.00 95.44 92 LEU A O 1
ATOM 686 N N . THR A 1 93 ? 0.593 2.412 -9.061 1.00 94.81 93 THR A N 1
ATOM 687 C CA . THR A 1 93 ? 0.657 3.773 -9.605 1.00 94.81 93 THR A CA 1
ATOM 688 C C . THR A 1 93 ? 1.720 4.617 -8.907 1.00 94.81 93 THR A C 1
ATOM 690 O O . THR A 1 93 ? 2.558 5.200 -9.591 1.00 94.81 93 THR A O 1
ATOM 693 N N . LEU A 1 94 ? 1.775 4.614 -7.572 1.00 93.56 94 LEU A N 1
ATOM 694 C CA . LEU A 1 94 ? 2.823 5.310 -6.812 1.00 93.56 94 LEU A CA 1
ATOM 695 C C . LEU A 1 94 ? 4.234 4.835 -7.182 1.00 93.56 94 LEU A C 1
ATOM 697 O O . LEU A 1 94 ? 5.164 5.632 -7.238 1.00 93.56 94 LEU A O 1
ATOM 701 N N . SER A 1 95 ? 4.388 3.548 -7.498 1.00 91.00 95 SER A N 1
ATOM 702 C CA . SER A 1 95 ? 5.670 2.967 -7.915 1.00 91.00 95 SER A CA 1
ATOM 703 C C . SER A 1 95 ? 6.114 3.411 -9.313 1.00 91.00 95 SER A C 1
ATOM 705 O O . SER A 1 95 ? 7.246 3.152 -9.695 1.00 91.00 95 SER A O 1
ATOM 707 N N . ARG A 1 96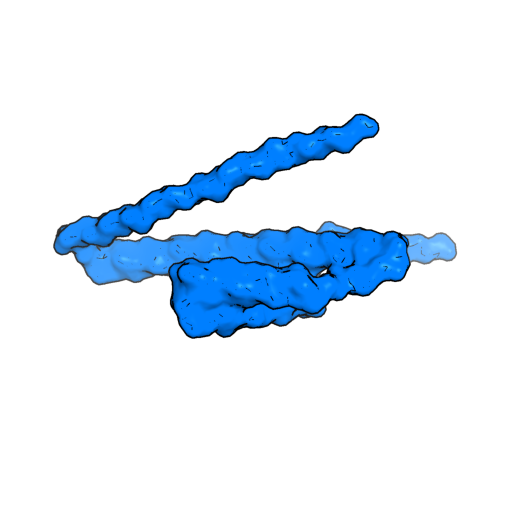 ? 5.247 4.055 -10.100 1.00 87.62 96 ARG A N 1
ATOM 708 C CA . ARG A 1 96 ? 5.581 4.590 -11.431 1.00 87.62 96 ARG A CA 1
ATOM 709 C C . ARG A 1 96 ? 5.817 6.099 -11.417 1.00 87.62 96 ARG A C 1
ATOM 711 O O . ARG A 1 96 ? 6.377 6.631 -12.372 1.00 87.62 96 ARG A O 1
ATOM 718 N N . LEU A 1 97 ? 5.407 6.781 -10.350 1.00 82.75 97 LEU A N 1
ATOM 719 C CA . LEU A 1 97 ? 5.588 8.218 -10.207 1.00 82.75 97 LEU A CA 1
ATOM 720 C C . LEU A 1 97 ? 7.007 8.557 -9.704 1.00 82.75 97 LEU A C 1
ATOM 722 O O . LEU A 1 97 ? 7.629 7.780 -8.962 1.00 82.75 97 LEU A O 1
ATOM 726 N N . PRO A 1 98 ? 7.541 9.735 -10.077 1.00 71.31 98 PRO A N 1
ATOM 727 C CA . PRO A 1 98 ? 8.711 10.304 -9.419 1.00 71.31 98 PRO A CA 1
ATOM 728 C C . PRO A 1 98 ? 8.476 10.399 -7.903 1.00 71.31 98 PRO A C 1
ATOM 730 O O . PRO A 1 98 ? 7.328 10.534 -7.470 1.00 71.31 98 PRO A O 1
ATOM 733 N N . PRO A 1 99 ? 9.528 10.302 -7.068 1.00 65.88 99 PRO A N 1
ATOM 734 C CA . PRO A 1 99 ? 9.338 10.389 -5.627 1.00 65.88 99 PRO A CA 1
ATOM 735 C C . PRO A 1 99 ? 8.754 11.764 -5.283 1.00 65.88 99 PRO A C 1
ATOM 737 O O . PRO A 1 99 ? 9.182 12.754 -5.874 1.00 65.88 99 PRO A O 1
ATOM 74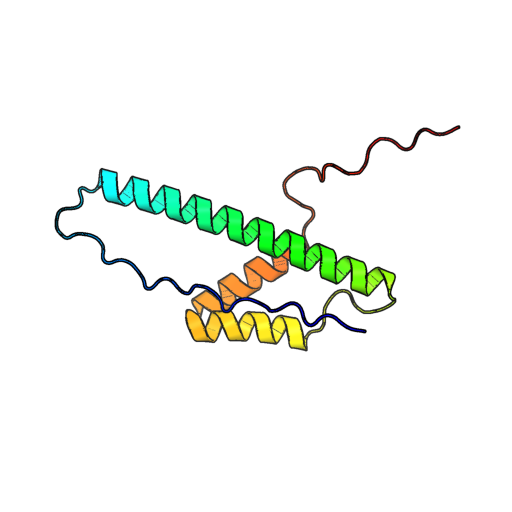0 N N . PRO A 1 100 ? 7.812 11.848 -4.327 1.00 65.44 100 PRO A N 1
ATOM 741 C CA . PRO A 1 100 ? 7.257 13.132 -3.896 1.00 65.44 100 PRO A CA 1
ATOM 742 C C . PRO A 1 100 ? 8.294 14.011 -3.174 1.00 65.44 100 PRO A C 1
ATOM 744 O O . PRO A 1 100 ? 8.040 15.179 -2.908 1.00 65.44 100 PRO A O 1
ATOM 747 N N . TYR A 1 101 ? 9.472 13.457 -2.880 1.00 61.47 101 TYR A N 1
ATOM 748 C CA . TYR A 1 101 ? 10.645 14.139 -2.352 1.00 61.47 101 TYR A CA 1
ATOM 749 C C . TYR A 1 101 ? 11.811 14.026 -3.347 1.00 61.47 101 TYR A C 1
ATOM 751 O O . TYR A 1 101 ? 11.959 12.990 -4.002 1.00 61.47 101 TYR A O 1
ATOM 759 N N . PRO A 1 102 ? 12.670 15.053 -3.469 1.00 56.69 102 PRO A N 1
ATOM 760 C CA . PRO A 1 102 ? 13.852 14.968 -4.313 1.00 56.69 102 PRO A CA 1
ATOM 761 C C . PRO A 1 102 ? 14.732 13.811 -3.836 1.00 56.69 102 PRO A C 1
ATOM 763 O O . PRO A 1 102 ? 15.110 13.737 -2.667 1.00 56.69 102 PRO A O 1
ATOM 766 N N . SER A 1 103 ? 15.054 12.884 -4.741 1.00 57.53 103 SER A N 1
ATOM 767 C CA . SER A 1 103 ? 16.032 11.838 -4.455 1.00 57.53 103 SER A CA 1
ATOM 768 C C . SER A 1 103 ? 17.366 12.514 -4.137 1.00 57.53 103 SER A C 1
ATOM 770 O O . SER A 1 103 ? 17.947 13.159 -5.017 1.00 57.53 103 SER A O 1
ATOM 772 N N . ALA A 1 104 ? 17.845 12.381 -2.900 1.00 57.78 104 ALA A N 1
ATOM 773 C CA . ALA A 1 104 ? 19.183 12.796 -2.501 1.00 57.78 104 ALA A CA 1
ATOM 774 C C . ALA A 1 104 ? 20.206 11.952 -3.279 1.00 57.78 104 ALA A C 1
ATOM 776 O O . ALA A 1 104 ? 20.590 10.871 -2.850 1.00 57.78 104 ALA A O 1
ATOM 777 N N . GLY A 1 105 ? 20.555 12.374 -4.493 1.00 51.88 105 GLY A N 1
ATOM 778 C CA . GLY A 1 105 ? 21.381 11.535 -5.364 1.00 51.88 105 GLY A CA 1
ATOM 779 C C . GLY A 1 105 ? 21.699 12.073 -6.752 1.00 51.88 105 GLY A C 1
ATOM 780 O O . GLY A 1 105 ? 22.353 11.379 -7.520 1.00 51.88 105 GLY A O 1
ATOM 781 N N . ARG A 1 106 ? 21.295 13.297 -7.101 1.00 55.00 106 ARG A N 1
ATOM 782 C CA . ARG A 1 106 ? 21.794 13.953 -8.315 1.00 55.00 106 ARG A CA 1
ATOM 783 C C . ARG A 1 106 ? 22.389 15.307 -7.946 1.00 55.00 106 ARG A C 1
ATOM 785 O O . ARG A 1 106 ? 21.773 16.347 -8.145 1.00 55.00 106 ARG A O 1
ATOM 792 N N . GLY A 1 107 ? 23.572 15.270 -7.331 1.00 51.81 107 GLY A N 1
ATOM 793 C CA . GLY A 1 107 ? 24.426 16.454 -7.260 1.00 51.81 107 GLY A CA 1
ATOM 794 C C . GLY A 1 107 ? 24.759 16.925 -8.683 1.00 51.81 107 GLY A C 1
ATOM 795 O O . GLY A 1 107 ? 24.776 16.094 -9.598 1.00 51.81 107 GLY A O 1
ATOM 796 N N . PRO A 1 108 ? 24.971 18.232 -8.906 1.00 46.69 108 PRO A N 1
ATOM 797 C CA . PRO A 1 108 ? 25.284 18.742 -10.232 1.00 46.69 108 PRO A CA 1
ATOM 798 C C . PRO A 1 108 ? 26.556 18.062 -10.743 1.00 46.69 108 PRO A C 1
ATOM 800 O O . PRO A 1 108 ? 27.605 18.133 -10.101 1.00 46.69 108 PRO A O 1
ATOM 803 N N . SER A 1 109 ? 26.448 17.395 -11.895 1.00 57.69 109 SER A N 1
ATOM 804 C CA . SER A 1 109 ? 27.605 16.972 -12.679 1.00 57.69 109 SER A CA 1
ATOM 805 C C . SER A 1 109 ? 28.429 18.225 -12.944 1.00 57.69 109 SER A C 1
ATOM 807 O O . SER A 1 109 ? 27.976 19.106 -13.675 1.00 57.69 109 SER A O 1
ATOM 809 N N . ARG A 1 110 ? 29.596 18.353 -12.306 1.00 52.12 110 ARG A N 1
ATOM 810 C CA . ARG A 1 110 ? 30.552 19.389 -12.691 1.00 52.12 110 ARG A CA 1
ATOM 811 C C . ARG A 1 110 ? 30.981 19.065 -14.117 1.00 52.12 110 ARG A C 1
ATOM 813 O O . ARG A 1 110 ? 31.546 18.005 -14.358 1.00 52.12 110 ARG A O 1
ATOM 820 N N . ALA A 1 111 ? 30.606 19.940 -15.042 1.00 51.84 111 ALA A N 1
ATOM 821 C CA . ALA A 1 111 ? 31.250 20.021 -16.337 1.00 51.84 111 ALA A CA 1
ATOM 822 C C . ALA A 1 111 ? 32.693 20.480 -16.091 1.00 51.84 111 ALA A C 1
ATOM 824 O O . ALA A 1 111 ? 32.900 21.489 -15.409 1.00 51.84 111 ALA A O 1
ATOM 825 N N . GLU A 1 112 ? 33.645 19.686 -16.569 1.00 52.09 112 GLU A N 1
ATOM 826 C CA . GLU A 1 112 ? 35.008 20.134 -16.866 1.00 52.09 112 GLU A CA 1
ATOM 827 C C . GLU A 1 112 ? 35.031 20.813 -18.238 1.00 52.09 112 GLU A C 1
ATOM 829 O O . GLU A 1 112 ? 34.263 20.365 -19.125 1.00 52.09 112 GLU A O 1
#

Mean predicted aligned error: 9.97 Å